Protein AF-A0A1I0IFN6-F1 (afdb_monomer_lite)

Sequence (152 aa):
MKGFSLFLSLAVASLGCSHAQPQVNRQIYVISDEAPGIGGSSEHDCSQEQVDCFERCWNASDRPYPHVKRDEWYYKYCTKKCREEYLECIKEKEKTAQRTPKLTFTRMGAALDWLRAHKTELIVGTVVIIDGLAFLIVIGATGALLLVPAAL

pLDDT: mean 75.95, std 16.75, range [33.78, 95.0]

Structure (mmCIF, N/CA/C/O backbone):
data_AF-A0A1I0IFN6-F1
#
_entry.id   AF-A0A1I0IFN6-F1
#
loop_
_atom_site.group_PDB
_atom_site.id
_atom_site.type_symbol
_atom_site.label_atom_id
_atom_site.label_alt_id
_atom_site.label_comp_id
_atom_site.label_asym_id
_atom_site.label_entity_id
_atom_site.label_seq_id
_atom_site.pdbx_PDB_ins_code
_atom_site.Cartn_x
_atom_site.Cartn_y
_atom_site.Cartn_z
_atom_site.occupancy
_atom_site.B_iso_or_equiv
_atom_site.auth_seq_id
_atom_site.auth_comp_id
_atom_site.auth_asym_id
_atom_site.auth_atom_id
_atom_site.pdbx_PDB_model_num
ATOM 1 N N . MET A 1 1 ? -5.211 -75.784 23.897 1.00 35.31 1 MET A N 1
ATOM 2 C CA . MET A 1 1 ? -4.258 -74.947 23.128 1.00 35.31 1 MET A CA 1
ATOM 3 C C . MET A 1 1 ? -4.912 -73.579 22.956 1.00 35.31 1 MET A C 1
ATOM 5 O O . MET A 1 1 ? -6.021 -73.550 22.457 1.00 35.31 1 MET A O 1
ATOM 9 N N . LYS A 1 2 ? -4.407 -72.559 23.671 1.00 40.22 2 LYS A N 1
ATOM 10 C CA . LYS A 1 2 ? -3.730 -71.346 23.133 1.00 40.22 2 LYS A CA 1
ATOM 11 C C . LYS A 1 2 ? -4.725 -70.348 22.498 1.00 40.22 2 LYS A C 1
ATOM 13 O O . LYS A 1 2 ? -5.363 -70.701 21.527 1.00 40.22 2 LYS A O 1
ATOM 18 N N . GLY A 1 3 ? -4.893 -69.112 22.963 1.00 42.44 3 GLY A N 1
ATOM 19 C CA . GLY A 1 3 ? -4.153 -68.358 23.969 1.00 42.44 3 GLY A CA 1
ATOM 20 C C . GLY A 1 3 ? -4.856 -67.035 24.300 1.00 42.44 3 GLY A C 1
ATOM 21 O O . GLY A 1 3 ? -5.595 -66.482 23.492 1.00 42.44 3 GLY A O 1
ATOM 22 N N . PHE A 1 4 ? -4.618 -66.579 25.527 1.00 48.88 4 PHE A N 1
ATOM 23 C CA . PHE A 1 4 ? -4.940 -65.256 26.053 1.00 48.88 4 PHE A CA 1
ATOM 24 C C . PHE A 1 4 ? -4.178 -64.190 25.249 1.00 48.88 4 PHE A C 1
ATOM 26 O O . PHE A 1 4 ? -2.950 -64.243 25.206 1.00 48.88 4 PHE A O 1
ATOM 33 N N . SER A 1 5 ? -4.869 -63.222 24.644 1.00 43.75 5 SER A N 1
ATOM 34 C CA . SER A 1 5 ? -4.229 -62.040 24.048 1.00 43.75 5 SER A CA 1
ATOM 35 C C . SER A 1 5 ? -4.679 -60.793 24.807 1.00 43.75 5 SER A C 1
ATOM 37 O O . SER A 1 5 ? -5.708 -60.194 24.507 1.00 43.75 5 SER A O 1
ATOM 39 N N . LEU A 1 6 ? -3.913 -60.450 25.843 1.00 47.94 6 LEU A N 1
ATOM 40 C CA . LEU A 1 6 ? -3.985 -59.181 26.566 1.00 47.94 6 LEU A CA 1
ATOM 41 C C . LEU A 1 6 ? -3.386 -58.086 25.672 1.00 47.94 6 LEU A C 1
ATOM 43 O O . LEU A 1 6 ? -2.168 -57.999 25.531 1.00 47.94 6 LEU A O 1
ATOM 47 N N . PHE A 1 7 ? -4.229 -57.254 25.061 1.00 49.34 7 PHE A N 1
ATOM 48 C CA . PHE A 1 7 ? -3.774 -56.016 24.429 1.00 49.34 7 PHE A CA 1
ATOM 49 C C . PHE A 1 7 ? -3.671 -54.924 25.497 1.00 49.34 7 PHE A C 1
ATOM 51 O O . PHE A 1 7 ? -4.669 -54.378 25.960 1.00 49.34 7 PHE A O 1
ATOM 58 N N . LEU A 1 8 ? -2.436 -54.644 25.910 1.00 47.69 8 LEU A N 1
ATOM 59 C CA . LEU A 1 8 ? -2.071 -53.528 26.774 1.00 47.69 8 LEU A CA 1
ATOM 60 C C . LEU A 1 8 ? -2.004 -52.255 25.913 1.00 47.69 8 LEU A C 1
ATOM 62 O O . LEU A 1 8 ? -1.005 -52.004 25.241 1.00 47.69 8 LEU A O 1
ATOM 66 N N . SER A 1 9 ? -3.073 -51.460 25.888 1.00 47.09 9 SER A N 1
ATOM 67 C CA . SER A 1 9 ? -3.055 -50.144 25.240 1.00 47.09 9 SER A CA 1
ATOM 68 C C . SER A 1 9 ? -2.381 -49.127 26.165 1.00 47.09 9 SER A C 1
ATOM 70 O O . SER A 1 9 ? -2.982 -48.650 27.125 1.00 47.09 9 SER A O 1
ATOM 72 N N . LEU A 1 10 ? -1.117 -48.798 25.880 1.00 51.22 10 LEU A N 1
ATOM 73 C CA . LEU A 1 10 ? -0.432 -47.638 26.454 1.00 51.22 10 LEU A CA 1
ATOM 74 C C . LEU A 1 10 ? -1.142 -46.359 25.978 1.00 51.22 10 LEU A C 1
ATOM 76 O O . LEU A 1 10 ? -1.042 -45.985 24.810 1.00 51.22 10 LEU A O 1
ATOM 80 N N . ALA A 1 11 ? -1.843 -45.672 26.879 1.00 52.00 11 ALA A N 1
ATOM 81 C CA . ALA A 1 11 ? -2.293 -44.307 26.642 1.00 52.00 11 ALA A CA 1
ATOM 82 C C . ALA A 1 11 ? -1.084 -43.369 26.774 1.00 52.00 11 ALA A C 1
ATOM 84 O O . ALA A 1 11 ? -0.668 -43.015 27.877 1.00 52.00 11 ALA A O 1
ATOM 85 N N . VAL A 1 12 ? -0.485 -42.992 25.643 1.00 59.84 12 VAL A N 1
ATOM 86 C CA . VAL A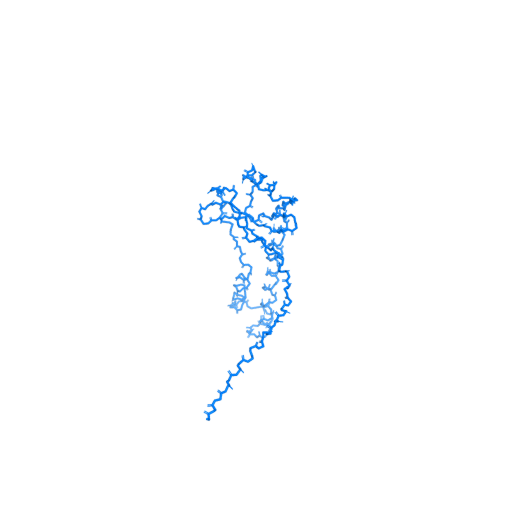 1 12 ? 0.509 -41.917 25.598 1.00 59.84 12 VAL A CA 1
ATOM 87 C C . VAL A 1 12 ? -0.246 -40.605 25.787 1.00 59.84 12 VAL A C 1
ATOM 89 O O . VAL A 1 12 ? -0.856 -40.088 24.855 1.00 59.84 12 VAL A O 1
ATOM 92 N N . ALA A 1 13 ? -0.233 -40.076 27.009 1.00 53.91 13 ALA A N 1
ATOM 93 C CA . ALA A 1 13 ? -0.602 -38.693 27.268 1.00 53.91 13 ALA A CA 1
ATOM 94 C C . ALA A 1 13 ? 0.492 -37.795 26.676 1.00 53.91 13 ALA A C 1
ATOM 96 O O . ALA A 1 13 ? 1.465 -37.437 27.338 1.00 53.91 13 ALA A O 1
ATOM 97 N N . SER A 1 14 ? 0.361 -37.468 25.393 1.00 52.22 14 SER A N 1
ATOM 98 C CA . SER A 1 14 ? 1.115 -36.393 24.766 1.00 52.22 14 SER A CA 1
ATOM 99 C C . SER A 1 14 ? 0.658 -35.072 25.384 1.00 52.22 14 SER A C 1
ATOM 101 O O . SER A 1 14 ? -0.315 -34.456 24.955 1.00 52.22 14 SER A O 1
ATOM 103 N N . LEU A 1 15 ? 1.380 -34.634 26.416 1.00 55.44 15 LEU A N 1
ATOM 104 C CA . LEU A 1 15 ? 1.389 -33.251 26.888 1.00 55.44 15 LEU A CA 1
ATOM 105 C C . LEU A 1 15 ? 2.022 -32.389 25.789 1.00 55.44 15 LEU A C 1
ATOM 107 O O . LEU A 1 15 ? 3.187 -32.008 25.855 1.00 55.44 15 LEU A O 1
ATOM 111 N N . GLY A 1 16 ? 1.261 -32.144 24.723 1.00 53.09 16 GLY A N 1
ATOM 112 C CA . GLY A 1 16 ? 1.588 -31.112 23.757 1.00 53.09 16 GLY A CA 1
ATOM 113 C C . GLY A 1 16 ? 1.532 -29.772 24.475 1.00 53.09 16 GLY A C 1
ATOM 114 O O . GLY A 1 16 ? 0.510 -29.436 25.078 1.00 53.09 16 GLY A O 1
ATOM 115 N N . CYS A 1 17 ? 2.635 -29.026 24.441 1.00 54.00 17 CYS A N 1
ATOM 116 C CA . CYS A 1 17 ? 2.694 -27.653 24.918 1.00 54.00 17 CYS A CA 1
ATOM 117 C C . CYS A 1 17 ? 1.575 -26.854 24.240 1.00 54.00 17 CYS A C 1
ATOM 119 O O . CYS A 1 17 ? 1.677 -26.484 23.071 1.00 54.00 17 CYS A O 1
ATOM 121 N N . SER A 1 18 ? 0.486 -26.615 24.971 1.00 44.47 18 SER A N 1
ATOM 122 C CA . SER A 1 18 ? -0.562 -25.689 24.566 1.00 44.47 18 SER A CA 1
ATOM 123 C C . SER A 1 18 ? 0.014 -24.289 24.712 1.00 44.47 18 SER A C 1
ATOM 125 O O . SER A 1 18 ? -0.122 -23.648 25.750 1.00 44.47 18 SER A O 1
ATOM 127 N N . HIS A 1 19 ? 0.727 -23.830 23.687 1.00 56.69 19 HIS A N 1
ATOM 128 C CA . HIS A 1 19 ? 0.992 -22.411 23.537 1.00 56.69 19 HIS A CA 1
ATOM 129 C C . HIS A 1 19 ? -0.378 -21.743 23.423 1.00 56.69 19 HIS A C 1
ATOM 131 O O . HIS A 1 19 ? -1.117 -22.000 22.473 1.00 56.69 19 HIS A O 1
ATOM 137 N N . ALA A 1 20 ? -0.750 -20.951 24.431 1.00 48.09 20 ALA A N 1
ATOM 138 C CA . ALA A 1 20 ? -1.916 -20.089 24.370 1.00 48.09 20 ALA A CA 1
ATOM 139 C C . ALA A 1 20 ? -1.735 -19.178 23.154 1.00 48.09 20 ALA A C 1
ATOM 141 O O . ALA A 1 20 ? -0.952 -18.230 23.177 1.00 48.09 20 ALA A O 1
ATOM 142 N N . GLN A 1 21 ? -2.395 -19.532 22.055 1.00 49.75 21 GLN A N 1
ATOM 143 C CA . GLN A 1 21 ? -2.428 -18.704 20.866 1.00 49.75 21 GLN A CA 1
ATOM 144 C C . GLN A 1 21 ? -3.043 -17.367 21.302 1.00 49.75 21 GLN A C 1
ATOM 146 O O . GLN A 1 21 ? -4.089 -17.397 21.964 1.00 49.75 21 GLN A O 1
ATOM 151 N N . PRO A 1 22 ? -2.418 -16.211 21.001 1.00 48.00 22 PRO A N 1
ATOM 152 C CA . PRO A 1 22 ? -3.026 -14.922 21.285 1.00 48.00 22 PRO A CA 1
ATOM 153 C C . PRO A 1 22 ? -4.439 -14.965 20.720 1.00 48.00 22 PRO A C 1
ATOM 155 O O . PRO A 1 22 ? -4.628 -15.330 19.556 1.00 48.00 22 PRO A O 1
ATOM 158 N N . GLN A 1 23 ? -5.428 -14.702 21.570 1.00 49.91 23 GLN A N 1
ATOM 159 C CA . GLN A 1 23 ? -6.840 -14.703 21.209 1.00 49.91 23 GLN A CA 1
ATOM 160 C C . GLN A 1 23 ? -7.064 -13.478 20.314 1.00 49.91 23 GLN A C 1
ATOM 162 O O . GLN A 1 23 ? -7.611 -12.469 20.749 1.00 49.91 23 GLN A O 1
ATOM 167 N N . VAL A 1 24 ? -6.560 -13.518 19.077 1.00 54.22 24 VAL A N 1
ATOM 168 C CA . VAL A 1 24 ? -6.874 -12.528 18.054 1.00 54.22 24 VAL A CA 1
ATOM 169 C C . VAL A 1 24 ? -8.366 -12.688 17.841 1.00 54.22 24 VAL A C 1
ATOM 171 O O . VAL A 1 24 ? -8.815 -13.663 17.236 1.00 54.22 24 VAL A O 1
ATOM 174 N N . ASN A 1 25 ? -9.135 -11.797 18.461 1.00 61.47 25 ASN A N 1
ATOM 175 C CA . ASN A 1 25 ? -10.580 -11.793 18.396 1.00 61.47 25 ASN A CA 1
ATOM 176 C C . ASN A 1 25 ? -10.972 -11.679 16.921 1.00 61.47 25 ASN A C 1
ATOM 178 O O . ASN A 1 25 ? -10.897 -10.603 16.345 1.00 61.47 25 ASN A O 1
ATOM 182 N N . ARG A 1 26 ? -11.323 -12.809 16.298 1.00 63.59 26 ARG A N 1
ATOM 183 C CA . ARG A 1 26 ? -11.649 -12.925 14.867 1.00 63.59 26 ARG A CA 1
ATOM 184 C C . ARG A 1 26 ? -13.036 -12.377 14.522 1.00 63.59 26 ARG A C 1
ATOM 186 O O . ARG A 1 26 ? -13.476 -12.498 13.381 1.00 63.59 26 ARG A O 1
ATOM 193 N N . GLN A 1 27 ? -13.746 -11.833 15.504 1.00 77.69 27 GLN A N 1
ATOM 194 C CA . GLN A 1 27 ? -15.106 -11.364 15.334 1.00 77.69 27 GLN A CA 1
ATOM 195 C C . GLN A 1 27 ? -15.130 -10.081 14.499 1.00 77.69 27 GLN A C 1
ATOM 197 O O . GLN A 1 27 ? -14.487 -9.088 14.832 1.00 77.69 27 GLN A O 1
ATOM 202 N N . ILE A 1 28 ? -15.891 -10.122 13.409 1.00 78.94 28 ILE A N 1
ATOM 203 C CA . ILE A 1 28 ? -16.201 -8.960 12.578 1.00 78.94 28 ILE A CA 1
ATOM 204 C C . ILE A 1 28 ? -17.411 -8.259 13.199 1.00 78.94 28 ILE A C 1
ATOM 206 O O . ILE A 1 28 ? -18.424 -8.910 13.462 1.00 78.94 28 ILE A O 1
ATOM 210 N N . TYR A 1 29 ? -17.324 -6.949 13.428 1.00 82.75 29 TYR A N 1
ATOM 211 C CA . TYR A 1 29 ? -18.433 -6.162 13.975 1.00 82.75 29 TYR A CA 1
ATOM 212 C C . TYR A 1 29 ? -19.050 -5.277 12.896 1.00 82.75 29 TYR A C 1
ATOM 214 O O . TYR A 1 29 ? -18.338 -4.582 12.180 1.00 82.75 29 TYR A O 1
ATOM 222 N N . VAL A 1 30 ? -20.379 -5.255 12.807 1.00 82.88 30 VAL A N 1
ATOM 223 C CA . VAL A 1 30 ? -21.103 -4.330 11.924 1.00 82.88 30 VAL A CA 1
ATOM 224 C C . VAL A 1 30 ? -21.304 -3.000 12.655 1.00 82.88 30 VAL A C 1
ATOM 226 O O . VAL A 1 30 ? -21.864 -2.958 13.755 1.00 82.88 30 VAL A O 1
ATOM 229 N N . ILE A 1 31 ? -20.819 -1.910 12.061 1.00 82.19 31 ILE A N 1
ATOM 230 C CA . ILE A 1 31 ? -20.966 -0.538 12.565 1.00 82.19 31 ILE A CA 1
ATOM 231 C C . ILE A 1 31 ? -22.215 0.113 11.947 1.00 82.19 31 ILE A C 1
ATOM 233 O O . ILE A 1 31 ? -22.970 0.797 12.643 1.00 82.19 31 ILE A O 1
ATOM 237 N N . SER A 1 32 ? -22.452 -0.096 10.648 1.00 78.06 32 SER A N 1
ATOM 238 C CA . SER A 1 32 ? -23.588 0.465 9.901 1.00 78.06 32 SER A CA 1
ATOM 239 C C . SER A 1 32 ? -23.969 -0.437 8.730 1.00 78.06 32 SER A C 1
ATOM 241 O O . SER A 1 32 ? -23.073 -1.019 8.132 1.00 78.06 32 SER A O 1
ATOM 243 N N . ASP A 1 33 ? -25.250 -0.508 8.366 1.00 72.25 33 ASP A N 1
ATOM 244 C CA . ASP A 1 33 ? -25.720 -1.280 7.200 1.00 72.25 33 ASP A CA 1
ATOM 245 C C . ASP A 1 33 ? -25.515 -0.537 5.867 1.00 72.25 33 ASP A C 1
ATOM 247 O O . ASP A 1 33 ? -25.506 -1.153 4.806 1.00 72.25 33 ASP A O 1
ATOM 251 N N . GLU A 1 34 ? -25.262 0.772 5.936 1.00 57.72 34 GLU A N 1
ATOM 252 C CA . GLU A 1 34 ? -24.975 1.648 4.798 1.00 57.72 34 GLU A CA 1
ATOM 253 C C . GLU A 1 34 ? -23.717 2.473 5.108 1.00 57.72 34 GLU A C 1
ATOM 255 O O . GLU A 1 34 ? -23.650 3.171 6.130 1.00 57.72 34 GLU A O 1
ATOM 260 N N . ALA A 1 35 ? -22.696 2.353 4.261 1.00 56.81 35 ALA A N 1
ATOM 261 C CA . ALA A 1 35 ? -21.481 3.151 4.311 1.00 56.81 35 ALA A CA 1
ATOM 262 C C . ALA A 1 35 ? -21.653 4.425 3.466 1.00 56.81 35 ALA A C 1
ATOM 264 O O . ALA A 1 35 ? -22.218 4.362 2.369 1.00 56.81 35 ALA A O 1
ATOM 265 N N . PRO A 1 36 ? -21.128 5.578 3.919 1.00 53.47 36 PRO A N 1
ATOM 266 C CA . PRO A 1 36 ? -20.993 6.746 3.060 1.00 53.47 36 PRO A CA 1
ATOM 267 C C . PRO A 1 36 ? -20.149 6.355 1.841 1.00 53.47 36 PRO A C 1
ATOM 269 O O . PRO A 1 36 ? -19.043 5.837 1.994 1.00 53.47 36 PRO A O 1
ATOM 272 N N . GLY A 1 37 ? -20.684 6.546 0.634 1.00 39.62 37 GLY A N 1
ATOM 273 C CA . GLY A 1 37 ? -20.004 6.167 -0.601 1.00 39.62 37 GLY A CA 1
ATOM 274 C C . GLY A 1 37 ? -18.663 6.885 -0.733 1.00 39.62 37 GLY A C 1
ATOM 275 O O . GLY A 1 37 ? -18.620 8.098 -0.926 1.00 39.62 37 GLY A O 1
ATOM 276 N N . ILE A 1 38 ? -17.568 6.134 -0.639 1.00 44.62 38 ILE A N 1
ATOM 277 C CA . ILE A 1 38 ? -16.214 6.626 -0.892 1.00 44.62 38 ILE A CA 1
ATOM 278 C C . ILE A 1 38 ? -15.845 6.167 -2.300 1.00 44.62 38 ILE A C 1
ATOM 280 O O . ILE A 1 38 ? -15.716 4.973 -2.570 1.00 44.62 38 ILE A O 1
ATOM 284 N N . GLY A 1 39 ? -15.748 7.133 -3.215 1.00 36.31 39 GLY A N 1
ATOM 285 C CA . GLY A 1 39 ? -15.291 6.908 -4.580 1.00 36.31 39 GLY A CA 1
ATOM 286 C C . GLY A 1 39 ? -13.894 6.294 -4.582 1.00 36.31 39 GLY A C 1
ATOM 287 O O . GLY A 1 39 ? -13.040 6.690 -3.790 1.00 36.31 39 GLY A O 1
ATOM 288 N N . GLY A 1 40 ? -13.689 5.313 -5.463 1.00 33.78 40 GLY A N 1
ATOM 289 C CA . GLY A 1 40 ? -12.420 4.618 -5.630 1.00 33.78 40 GLY A CA 1
ATOM 290 C C . GLY A 1 40 ? -11.281 5.610 -5.826 1.00 33.78 40 GLY A C 1
ATOM 291 O O . GLY A 1 40 ? -11.179 6.265 -6.861 1.00 33.78 40 GLY A O 1
ATOM 292 N N . SER A 1 41 ? -10.428 5.719 -4.813 1.00 41.56 41 SER A N 1
ATOM 293 C CA . SER A 1 41 ? -9.096 6.270 -4.993 1.00 41.56 41 SER A CA 1
ATOM 294 C C . SER A 1 41 ? -8.396 5.382 -6.012 1.00 41.56 41 SER A C 1
ATOM 296 O O . SER A 1 41 ? -8.425 4.161 -5.871 1.00 41.56 41 SER A O 1
ATOM 298 N N . SER A 1 42 ? -7.797 5.992 -7.033 1.00 48.75 42 SER A N 1
ATOM 299 C CA . SER A 1 42 ? -6.793 5.373 -7.897 1.00 48.75 42 SER A CA 1
ATOM 300 C C . SER A 1 42 ? -5.688 4.813 -7.001 1.00 48.75 42 SER A C 1
ATOM 302 O O . SER A 1 42 ? -4.741 5.512 -6.652 1.00 48.75 42 SER A O 1
ATOM 304 N N . GLU A 1 43 ? -5.873 3.602 -6.479 1.00 58.34 43 GLU A N 1
ATOM 305 C CA . GLU A 1 43 ? -4.912 2.989 -5.582 1.00 58.34 43 GLU A CA 1
ATOM 306 C C . GLU A 1 43 ? -3.804 2.409 -6.446 1.00 58.34 43 GLU A C 1
ATOM 308 O O . GLU A 1 43 ? -3.909 1.319 -6.999 1.00 58.34 43 GLU A O 1
ATOM 313 N N . HIS A 1 44 ? -2.760 3.213 -6.603 1.00 65.75 44 HIS A N 1
ATOM 314 C CA . HIS A 1 44 ? -1.529 2.840 -7.270 1.00 65.75 44 HIS A CA 1
ATOM 315 C C . HIS A 1 44 ? -0.922 1.611 -6.565 1.00 65.75 44 HIS A C 1
ATOM 317 O O . HIS A 1 44 ? -0.662 1.620 -5.350 1.00 65.75 44 HIS A O 1
ATOM 323 N N . ASP A 1 45 ? -0.748 0.525 -7.319 1.00 81.50 45 ASP A N 1
ATOM 324 C CA . ASP A 1 45 ? -0.009 -0.658 -6.887 1.00 81.50 45 ASP A CA 1
ATOM 325 C C . ASP A 1 45 ? 1.473 -0.438 -7.208 1.00 81.50 45 ASP A C 1
ATOM 327 O O . ASP A 1 45 ? 1.915 -0.648 -8.338 1.00 81.50 45 ASP A O 1
ATOM 331 N N . CYS A 1 46 ? 2.243 -0.020 -6.197 1.00 86.38 46 CYS A N 1
ATOM 332 C CA . CYS A 1 46 ? 3.674 0.250 -6.340 1.00 86.38 46 CYS A CA 1
ATOM 333 C C . CYS A 1 46 ? 4.438 -0.945 -6.941 1.00 86.38 46 CYS A C 1
ATOM 335 O O . CYS A 1 46 ? 5.432 -0.750 -7.640 1.00 86.38 46 CYS A O 1
ATOM 337 N N . SER A 1 47 ? 4.009 -2.186 -6.674 1.00 86.00 47 SER A N 1
ATOM 338 C CA . SER A 1 47 ? 4.660 -3.379 -7.219 1.00 86.00 47 SER A CA 1
ATOM 339 C C . SER A 1 47 ? 4.396 -3.523 -8.714 1.00 86.00 47 SER A C 1
ATOM 341 O O . SER A 1 47 ? 5.335 -3.771 -9.471 1.00 86.00 47 SER A O 1
ATOM 343 N N . GLN A 1 48 ? 3.152 -3.313 -9.151 1.00 86.81 48 GLN A N 1
ATOM 344 C CA . GLN A 1 48 ? 2.820 -3.318 -10.576 1.00 86.81 48 GLN A CA 1
ATOM 345 C C . GLN A 1 48 ? 3.534 -2.178 -11.314 1.00 86.81 48 GLN A C 1
ATOM 347 O O . GLN A 1 48 ? 4.120 -2.391 -12.373 1.00 86.81 48 GLN A O 1
ATOM 352 N N . GLU A 1 49 ? 3.585 -0.987 -10.720 1.00 89.69 49 GLU A N 1
ATOM 353 C CA . GLU A 1 49 ? 4.292 0.158 -11.299 1.00 89.69 49 GLU A CA 1
ATOM 354 C C . GLU A 1 49 ? 5.798 -0.076 -11.434 1.00 89.69 49 GLU A C 1
ATOM 356 O O . GLU A 1 49 ? 6.402 0.354 -12.419 1.00 89.69 49 GLU A O 1
ATOM 361 N N . GLN A 1 50 ? 6.411 -0.791 -10.487 1.00 91.19 50 GLN A N 1
ATOM 362 C CA . GLN A 1 50 ? 7.819 -1.169 -10.571 1.00 91.19 50 GLN A CA 1
ATOM 363 C C . GLN A 1 50 ? 8.083 -2.100 -11.762 1.00 91.19 50 GLN A C 1
ATOM 365 O O . GLN A 1 50 ? 9.074 -1.912 -12.476 1.00 91.19 50 GLN A O 1
ATOM 370 N N . VAL A 1 51 ? 7.206 -3.085 -11.983 1.00 92.88 51 VAL A N 1
ATOM 371 C CA . VAL A 1 51 ? 7.280 -3.993 -13.137 1.00 92.88 51 VAL A CA 1
ATOM 372 C C . VAL A 1 51 ? 7.132 -3.200 -14.431 1.00 92.88 51 VAL A C 1
ATOM 374 O O . VAL A 1 51 ? 7.983 -3.301 -15.315 1.00 92.88 51 VAL A O 1
ATOM 377 N N . ASP A 1 52 ? 6.120 -2.339 -14.510 1.00 92.94 52 ASP A N 1
ATOM 378 C CA . ASP A 1 52 ? 5.861 -1.524 -15.694 1.00 92.94 52 ASP A CA 1
ATOM 379 C C . ASP A 1 52 ? 7.011 -0.543 -15.974 1.00 92.94 52 ASP A C 1
ATOM 381 O O . ASP A 1 52 ? 7.385 -0.322 -17.129 1.00 92.94 52 ASP A O 1
ATOM 385 N N . CYS A 1 53 ? 7.611 0.039 -14.930 1.00 93.88 53 CYS A N 1
ATOM 386 C CA . CYS A 1 53 ? 8.807 0.870 -15.047 1.00 93.88 53 CYS A CA 1
ATOM 387 C C . CYS A 1 53 ? 9.965 0.078 -15.651 1.00 93.88 53 CYS A C 1
ATOM 389 O O . CYS A 1 53 ? 10.622 0.558 -16.581 1.00 93.88 53 CYS A O 1
ATOM 391 N N . PHE A 1 54 ? 10.211 -1.133 -15.144 1.00 95.00 54 PHE A N 1
ATOM 392 C CA . PHE A 1 54 ? 11.310 -1.958 -15.621 1.00 95.00 54 PHE A CA 1
ATOM 393 C C . PHE A 1 54 ? 11.101 -2.355 -17.083 1.00 95.00 54 PHE A C 1
ATOM 395 O O . PHE A 1 54 ? 12.020 -2.196 -17.884 1.00 95.00 54 PHE A O 1
ATOM 402 N N . GLU A 1 55 ? 9.893 -2.783 -17.452 1.00 94.25 55 GLU A N 1
ATOM 403 C CA . GLU A 1 55 ? 9.535 -3.129 -18.831 1.00 94.25 55 GLU A CA 1
ATOM 404 C C . GLU A 1 55 ? 9.722 -1.946 -19.787 1.00 94.25 55 GLU A C 1
ATOM 406 O O . GLU A 1 55 ? 10.340 -2.088 -20.846 1.00 94.25 55 GLU A O 1
ATOM 411 N N . ARG A 1 56 ? 9.257 -0.749 -19.404 1.00 92.88 56 ARG A N 1
ATOM 412 C CA . ARG A 1 56 ? 9.468 0.471 -20.198 1.00 92.88 56 ARG A CA 1
ATOM 413 C C . ARG A 1 56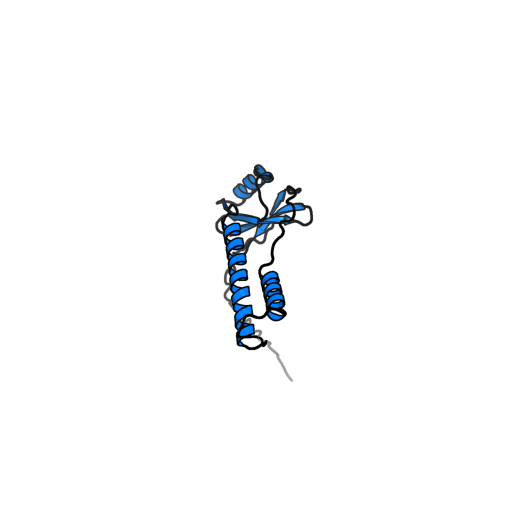 ? 10.947 0.810 -20.331 1.00 92.88 56 ARG A C 1
ATOM 415 O O . ARG A 1 56 ? 11.396 1.113 -21.432 1.00 92.88 56 ARG A O 1
ATOM 422 N N . CYS A 1 57 ? 11.702 0.740 -19.236 1.00 92.06 57 CYS A N 1
ATOM 423 C CA . CYS A 1 57 ? 13.132 1.020 -19.247 1.00 92.06 57 CYS A CA 1
ATOM 424 C C . CYS A 1 57 ? 13.872 0.024 -20.136 1.00 92.06 57 CYS A C 1
ATOM 426 O O . CYS A 1 57 ? 14.568 0.431 -21.052 1.00 92.06 57 CYS A O 1
ATOM 428 N N . TRP A 1 58 ? 13.676 -1.277 -19.938 1.00 92.62 58 TRP A N 1
ATOM 429 C CA . TRP A 1 58 ? 14.378 -2.316 -20.684 1.00 92.62 58 TRP A CA 1
ATOM 430 C C . TRP A 1 58 ? 14.093 -2.264 -22.189 1.00 92.62 58 TRP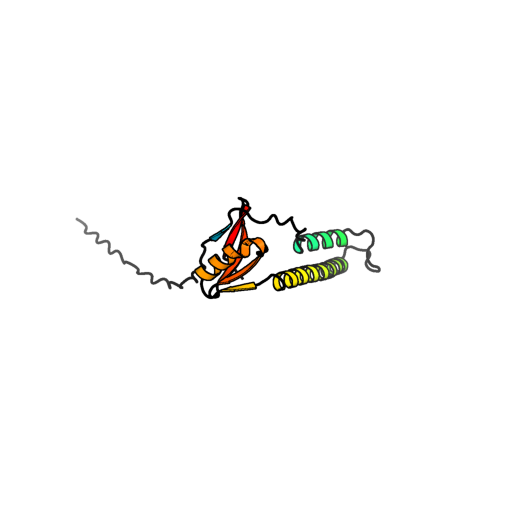 A C 1
ATOM 432 O O . TRP A 1 58 ? 14.981 -2.544 -23.001 1.00 92.62 58 TRP A O 1
ATOM 442 N N . ASN A 1 59 ? 12.864 -1.897 -22.566 1.00 91.31 59 ASN A N 1
ATOM 443 C CA . ASN A 1 59 ? 12.424 -1.836 -23.956 1.00 91.31 59 ASN A CA 1
ATOM 444 C C . ASN A 1 59 ? 12.612 -0.471 -24.629 1.00 91.31 59 ASN A C 1
ATOM 446 O O . ASN A 1 59 ? 12.363 -0.362 -25.831 1.00 91.31 59 ASN A O 1
ATOM 450 N N . ALA A 1 60 ? 13.111 0.530 -23.903 1.00 87.62 60 ALA A N 1
ATOM 451 C CA . ALA A 1 60 ? 13.362 1.862 -24.427 1.00 87.62 60 ALA A CA 1
ATOM 452 C C . ALA A 1 60 ? 14.318 1.837 -25.636 1.00 87.62 60 ALA A C 1
ATOM 454 O O . ALA A 1 60 ? 15.382 1.194 -25.648 1.00 87.62 60 ALA A O 1
ATOM 455 N N . SER A 1 61 ? 13.926 2.553 -26.690 1.00 79.62 61 SER A N 1
ATOM 456 C CA . SER A 1 61 ? 14.762 2.768 -27.872 1.00 79.62 61 SER A CA 1
ATOM 457 C C . SER A 1 61 ? 15.894 3.760 -27.595 1.00 79.62 61 SER A C 1
ATOM 459 O O . SER A 1 61 ? 16.975 3.624 -28.167 1.00 79.62 61 SER A O 1
ATOM 461 N N . ASP A 1 62 ? 15.663 4.717 -26.696 1.00 79.88 62 ASP A N 1
ATOM 462 C CA . ASP A 1 62 ? 16.588 5.754 -26.247 1.00 79.88 62 ASP A CA 1
ATOM 463 C C . ASP A 1 62 ? 17.395 5.282 -25.028 1.00 79.88 62 ASP A C 1
ATOM 465 O O . ASP A 1 62 ? 17.045 5.483 -23.867 1.00 79.88 62 ASP A O 1
ATOM 469 N N . ARG A 1 63 ? 18.517 4.607 -25.294 1.00 77.19 63 ARG A N 1
ATOM 470 C CA . ARG A 1 63 ? 19.384 4.083 -24.230 1.00 77.19 63 ARG A CA 1
ATOM 471 C C . ARG A 1 63 ? 20.432 5.107 -23.782 1.00 77.19 63 ARG A C 1
ATOM 473 O O . ARG A 1 63 ? 20.986 5.804 -24.635 1.00 77.19 63 ARG A O 1
ATOM 480 N N . PRO A 1 64 ? 20.758 5.176 -22.475 1.00 76.56 64 PRO A N 1
ATOM 481 C CA . PRO A 1 64 ? 21.780 6.083 -21.966 1.00 76.56 64 PRO A CA 1
ATOM 482 C C . PRO A 1 64 ? 23.149 5.785 -22.588 1.00 76.56 64 PRO A C 1
ATOM 484 O O . PRO A 1 64 ? 23.675 4.678 -22.470 1.00 76.56 64 PRO A O 1
ATOM 487 N N . TYR A 1 65 ? 23.758 6.783 -23.225 1.00 68.94 65 TYR A N 1
ATOM 488 C CA . TYR A 1 65 ? 25.142 6.695 -23.694 1.00 68.94 65 TYR A CA 1
ATOM 489 C C . TYR A 1 65 ? 26.106 6.568 -22.495 1.00 68.94 65 TYR A C 1
ATOM 491 O O . TYR A 1 65 ? 25.873 7.223 -21.478 1.00 68.94 65 TYR A O 1
ATOM 499 N N . PRO A 1 66 ? 27.202 5.784 -22.571 1.00 73.75 66 PRO A N 1
ATOM 500 C CA . PRO A 1 66 ? 27.705 5.001 -23.712 1.00 73.75 66 PRO A CA 1
ATOM 501 C C . PRO A 1 66 ? 27.103 3.589 -23.854 1.00 73.75 66 PRO A C 1
ATOM 503 O O . PRO A 1 66 ? 27.505 2.827 -24.735 1.00 73.75 66 PRO A O 1
ATOM 506 N N . HIS A 1 67 ? 26.140 3.213 -23.014 1.00 72.12 67 HIS A N 1
ATOM 507 C CA . HIS A 1 67 ? 25.612 1.853 -22.928 1.00 72.12 67 HIS A CA 1
ATOM 508 C C . HIS A 1 67 ? 24.417 1.652 -23.866 1.00 72.12 67 HIS A C 1
ATOM 510 O O . HIS A 1 67 ? 23.251 1.698 -23.487 1.00 72.12 67 HIS A O 1
ATOM 516 N N . VAL A 1 68 ? 24.724 1.403 -25.139 1.00 71.69 68 VAL A N 1
ATOM 517 C CA . VAL A 1 68 ? 23.715 1.196 -26.194 1.00 71.69 68 VAL A CA 1
ATOM 518 C C . VAL A 1 68 ? 23.229 -0.252 -26.318 1.00 71.69 68 VAL A C 1
ATOM 520 O O . VAL A 1 68 ? 22.358 -0.533 -27.146 1.00 71.69 68 VAL A O 1
ATOM 523 N N . LYS A 1 69 ? 23.778 -1.181 -25.527 1.00 81.06 69 LYS A N 1
ATOM 524 C CA . LYS A 1 69 ? 23.412 -2.604 -25.528 1.00 81.06 69 LYS A CA 1
ATOM 525 C C . LYS A 1 69 ? 22.596 -2.949 -24.287 1.00 81.06 69 LYS A C 1
ATOM 527 O O . LYS A 1 69 ? 22.760 -2.343 -23.237 1.00 81.06 69 LYS A O 1
ATOM 532 N N . ARG A 1 70 ? 21.740 -3.962 -24.418 1.00 83.94 70 ARG A N 1
ATOM 533 C CA . ARG A 1 70 ? 21.044 -4.587 -23.290 1.00 83.94 70 ARG A CA 1
ATOM 534 C C . ARG A 1 70 ? 21.997 -5.560 -22.598 1.00 83.94 70 ARG A C 1
ATOM 536 O O . ARG A 1 70 ? 21.989 -6.752 -22.885 1.00 83.94 70 ARG A O 1
ATOM 543 N N . ASP A 1 71 ? 22.887 -5.016 -21.782 1.00 87.88 71 ASP A N 1
ATOM 544 C CA . ASP A 1 71 ? 23.889 -5.757 -21.020 1.00 87.88 71 ASP A CA 1
ATOM 545 C C . ASP A 1 71 ? 23.556 -5.770 -19.517 1.00 87.88 71 ASP A C 1
ATOM 547 O O . ASP A 1 71 ? 22.544 -5.223 -19.067 1.00 87.88 71 ASP A O 1
ATOM 551 N N . GLU A 1 72 ? 24.401 -6.428 -18.723 1.00 90.62 72 GLU A N 1
ATOM 552 C CA . GLU A 1 72 ? 24.235 -6.493 -17.267 1.00 90.62 72 GLU A CA 1
ATOM 553 C C . GLU A 1 72 ? 24.211 -5.094 -16.631 1.00 90.62 72 GLU A C 1
ATOM 555 O O . GLU A 1 72 ? 23.482 -4.848 -15.667 1.00 90.62 72 GLU A O 1
ATOM 560 N N . TRP A 1 73 ? 24.985 -4.158 -17.183 1.00 90.50 73 TRP A N 1
ATOM 561 C CA . TRP A 1 73 ? 24.990 -2.781 -16.712 1.00 90.50 73 TRP A CA 1
ATOM 562 C C . TRP A 1 73 ? 23.624 -2.128 -16.934 1.00 90.50 73 TRP A C 1
ATOM 564 O O . TRP A 1 73 ? 23.073 -1.541 -16.004 1.00 90.50 73 TRP A O 1
ATOM 574 N N . TYR A 1 74 ? 23.037 -2.292 -18.121 1.00 89.31 74 TYR A N 1
ATOM 575 C CA . TYR A 1 74 ? 21.731 -1.729 -18.448 1.00 89.31 74 TYR A CA 1
ATOM 576 C C . TYR A 1 74 ? 20.610 -2.334 -17.595 1.00 89.31 74 TYR A C 1
ATOM 578 O O . TYR A 1 74 ? 19.735 -1.615 -17.111 1.00 89.31 74 TYR A O 1
ATOM 586 N N . TYR A 1 75 ? 20.688 -3.637 -17.307 1.00 91.56 75 TYR A N 1
ATOM 587 C CA . TYR A 1 75 ? 19.783 -4.300 -16.365 1.00 91.56 75 TYR A CA 1
ATOM 588 C C . TYR A 1 75 ? 19.864 -3.672 -14.965 1.00 91.56 75 TYR A C 1
ATOM 590 O O . TYR A 1 75 ? 18.838 -3.346 -14.360 1.00 91.56 75 TYR A O 1
ATOM 598 N N . LYS A 1 76 ? 21.086 -3.456 -14.453 1.00 93.56 76 LYS A N 1
ATOM 599 C CA . LYS A 1 76 ? 21.316 -2.811 -13.149 1.00 93.56 76 LYS A CA 1
ATOM 600 C C . LYS A 1 76 ? 20.839 -1.365 -13.143 1.00 93.56 76 LYS A C 1
ATOM 602 O O . LYS A 1 76 ? 20.272 -0.932 -12.145 1.00 93.56 76 LYS A O 1
ATOM 607 N N . TYR A 1 77 ? 21.031 -0.639 -14.242 1.00 92.12 77 TYR A N 1
ATOM 608 C CA . TYR A 1 77 ? 20.539 0.724 -14.405 1.00 92.12 77 TYR A CA 1
ATOM 609 C C . TYR A 1 77 ? 19.010 0.784 -14.295 1.00 92.12 77 TYR A C 1
ATOM 611 O O . TYR A 1 77 ? 18.496 1.502 -13.436 1.00 92.12 77 TYR A O 1
ATOM 619 N N . CYS A 1 78 ? 18.287 -0.019 -15.086 1.00 92.69 78 CYS A N 1
ATOM 620 C CA . CYS A 1 78 ? 16.824 -0.065 -15.036 1.00 92.69 78 CYS A CA 1
ATOM 621 C C . CYS A 1 78 ? 16.311 -0.526 -13.670 1.00 92.69 78 CYS A C 1
ATOM 623 O O . CYS A 1 78 ? 15.427 0.106 -13.096 1.00 92.69 78 CYS A O 1
ATOM 625 N N . THR A 1 79 ? 16.921 -1.570 -13.102 1.00 93.81 79 THR A N 1
ATOM 626 C CA . THR A 1 79 ? 16.584 -2.050 -11.755 1.00 93.81 79 THR A CA 1
ATOM 627 C C . THR A 1 79 ? 16.756 -0.950 -10.713 1.00 93.81 79 THR A C 1
ATOM 629 O O . THR A 1 79 ? 15.874 -0.748 -9.884 1.00 93.81 79 THR A O 1
ATOM 632 N N . LYS A 1 80 ? 17.882 -0.225 -10.742 1.00 94.81 80 LYS A N 1
ATOM 633 C CA . LYS A 1 80 ? 18.166 0.841 -9.780 1.00 94.81 80 LYS A CA 1
ATOM 634 C C . LYS A 1 80 ? 17.144 1.969 -9.897 1.00 94.81 80 LYS A C 1
ATOM 636 O O . LYS A 1 80 ? 16.546 2.326 -8.889 1.00 94.81 80 LYS A O 1
ATOM 641 N N . LYS A 1 81 ? 16.924 2.475 -11.113 1.00 91.75 81 LYS A N 1
ATOM 642 C CA . LYS A 1 81 ? 15.984 3.569 -11.374 1.00 91.75 81 LYS A CA 1
ATOM 643 C C . LYS A 1 81 ? 14.573 3.220 -10.889 1.00 91.75 81 LYS A C 1
ATOM 645 O O . LYS A 1 81 ? 14.003 3.938 -10.080 1.00 91.75 81 LYS A O 1
ATOM 650 N N . CYS A 1 82 ? 14.048 2.069 -11.301 1.00 94.69 82 CYS A N 1
ATOM 651 C CA . CYS A 1 82 ? 12.693 1.663 -10.928 1.00 94.69 82 CYS A CA 1
ATOM 652 C C . CYS A 1 82 ? 12.564 1.300 -9.443 1.00 94.69 82 CYS A C 1
ATOM 654 O O . CYS A 1 82 ? 11.491 1.417 -8.861 1.00 94.69 82 CYS A O 1
ATOM 656 N N . ARG A 1 83 ? 13.655 0.868 -8.797 1.00 94.38 83 ARG A N 1
ATOM 657 C CA . ARG A 1 83 ? 13.673 0.653 -7.346 1.00 94.38 83 ARG A CA 1
ATOM 658 C C . ARG A 1 83 ? 13.585 1.964 -6.570 1.00 94.38 83 ARG A C 1
ATOM 660 O O . ARG A 1 83 ? 12.973 1.969 -5.510 1.00 94.38 83 ARG A O 1
ATOM 667 N N . GLU A 1 84 ? 14.202 3.037 -7.056 1.00 93.56 84 GLU A N 1
ATOM 668 C CA . GLU A 1 84 ? 14.091 4.362 -6.436 1.00 93.56 84 GLU A CA 1
ATOM 669 C C . GLU A 1 84 ? 12.635 4.852 -6.487 1.00 93.56 84 GLU A C 1
ATOM 671 O O . GLU A 1 84 ? 12.075 5.152 -5.435 1.00 93.56 84 GLU A O 1
ATOM 676 N N . GLU A 1 85 ? 11.988 4.779 -7.656 1.00 90.38 85 GLU A N 1
ATOM 677 C CA . GLU A 1 85 ? 10.566 5.131 -7.831 1.00 90.38 85 GLU A CA 1
ATOM 678 C C . GLU A 1 85 ? 9.640 4.271 -6.946 1.00 90.38 85 GLU A C 1
ATOM 680 O O . GLU A 1 85 ? 8.760 4.788 -6.257 1.00 90.38 85 GLU A O 1
ATOM 685 N N . TYR A 1 86 ? 9.886 2.957 -6.873 1.00 89.62 86 TYR A N 1
ATOM 686 C CA . TYR A 1 86 ? 9.147 2.057 -5.981 1.00 89.62 86 TYR A CA 1
ATOM 687 C C . TYR A 1 86 ? 9.251 2.474 -4.506 1.00 89.62 86 TYR A C 1
ATOM 689 O O . TYR A 1 86 ? 8.250 2.500 -3.790 1.00 89.62 86 TYR A O 1
ATOM 697 N N . LEU A 1 87 ? 10.456 2.806 -4.033 1.00 91.88 87 LEU A N 1
ATOM 698 C CA . LEU A 1 87 ? 10.661 3.216 -2.642 1.00 91.88 87 LEU A CA 1
ATOM 699 C C . LEU A 1 87 ? 9.974 4.548 -2.334 1.00 91.88 87 LEU A C 1
ATOM 701 O O . LEU A 1 87 ? 9.477 4.728 -1.221 1.00 91.88 87 LEU A O 1
ATOM 705 N N . GLU A 1 88 ? 9.930 5.469 -3.295 1.00 90.94 88 GLU A N 1
ATOM 706 C CA . GLU A 1 88 ? 9.168 6.710 -3.164 1.00 90.94 88 GLU A CA 1
ATOM 707 C C . GLU A 1 88 ? 7.668 6.427 -3.045 1.00 90.94 88 GLU A C 1
ATOM 709 O O . GLU A 1 88 ? 7.056 6.886 -2.078 1.00 90.94 88 GLU A O 1
ATOM 714 N N . CYS A 1 89 ? 7.114 5.580 -3.919 1.00 89.19 89 CYS A N 1
ATOM 715 C CA . CYS A 1 89 ? 5.714 5.151 -3.860 1.00 89.19 89 CYS A CA 1
ATOM 716 C C . CYS A 1 89 ? 5.362 4.532 -2.497 1.00 89.19 89 CYS A C 1
ATOM 718 O O . CYS A 1 89 ? 4.425 4.967 -1.824 1.00 89.19 89 CYS A O 1
ATOM 720 N N . ILE A 1 90 ? 6.161 3.571 -2.018 1.00 86.69 90 ILE A N 1
ATOM 721 C CA . ILE A 1 90 ? 5.940 2.938 -0.709 1.00 86.69 90 ILE A CA 1
ATOM 722 C C . ILE A 1 90 ? 6.002 3.965 0.422 1.00 86.69 90 ILE A C 1
ATOM 724 O O . ILE A 1 90 ? 5.128 3.982 1.288 1.00 86.69 90 ILE A O 1
ATOM 728 N N . LYS A 1 91 ? 6.983 4.872 0.403 1.00 87.06 91 LYS A N 1
ATOM 729 C CA . LYS A 1 91 ? 7.127 5.921 1.421 1.00 87.06 91 LYS A CA 1
ATOM 730 C C . LYS A 1 91 ? 5.924 6.864 1.449 1.00 87.06 91 LYS A C 1
ATOM 732 O O . LYS A 1 91 ? 5.546 7.353 2.516 1.00 87.06 91 LYS A O 1
ATOM 737 N N . GLU A 1 92 ? 5.323 7.156 0.302 1.00 82.88 92 GLU A N 1
ATOM 738 C CA . GLU A 1 92 ? 4.090 7.937 0.228 1.00 82.88 92 GLU A CA 1
ATOM 739 C C . GLU A 1 92 ? 2.894 7.173 0.794 1.00 82.88 92 GLU A C 1
ATOM 741 O O . GLU A 1 92 ? 2.147 7.739 1.601 1.00 82.88 92 GLU A O 1
ATOM 746 N N . LYS A 1 93 ? 2.752 5.881 0.470 1.00 80.38 93 LYS A N 1
ATOM 747 C CA . LYS A 1 93 ? 1.706 5.030 1.061 1.00 80.38 93 LYS A CA 1
ATOM 748 C C . LYS A 1 93 ? 1.867 4.921 2.579 1.00 80.38 93 LYS A C 1
ATOM 750 O O . LYS A 1 93 ? 0.888 5.086 3.300 1.00 80.38 93 LYS A O 1
ATOM 755 N N . GLU A 1 94 ? 3.087 4.763 3.087 1.00 78.19 94 GLU A N 1
ATOM 756 C CA . GLU A 1 94 ? 3.373 4.748 4.527 1.00 78.19 94 GLU A CA 1
ATOM 757 C C . GLU A 1 94 ? 3.038 6.079 5.210 1.00 78.19 94 GLU A C 1
ATOM 759 O O . GLU A 1 94 ? 2.462 6.089 6.297 1.00 78.19 94 GLU A O 1
ATOM 764 N N . LYS A 1 95 ? 3.366 7.221 4.593 1.00 77.94 95 LYS A N 1
ATOM 765 C CA . LYS A 1 95 ? 2.986 8.543 5.122 1.00 77.94 95 LYS A CA 1
ATOM 766 C C . LYS A 1 95 ? 1.472 8.720 5.156 1.00 77.94 95 LYS A C 1
ATOM 768 O O . LYS A 1 95 ? 0.950 9.291 6.111 1.00 77.94 95 LYS A O 1
ATOM 773 N N . THR A 1 96 ? 0.771 8.245 4.134 1.00 68.94 96 THR A N 1
ATOM 774 C CA . THR A 1 96 ? -0.693 8.285 4.077 1.00 68.94 96 THR A CA 1
ATOM 775 C C . THR A 1 96 ? -1.305 7.367 5.134 1.00 68.94 96 THR A C 1
ATOM 777 O O . THR A 1 96 ? -2.172 7.806 5.888 1.00 68.94 96 THR A O 1
ATOM 780 N N . ALA A 1 97 ? -0.774 6.155 5.306 1.00 66.81 97 ALA A N 1
ATOM 781 C CA . ALA A 1 97 ? -1.163 5.244 6.381 1.00 66.81 97 ALA A CA 1
ATOM 782 C C . ALA A 1 97 ? -0.908 5.846 7.777 1.00 66.81 97 ALA A C 1
ATOM 784 O O . ALA A 1 97 ? -1.726 5.702 8.680 1.00 66.81 97 ALA A O 1
ATOM 785 N N . GLN A 1 98 ? 0.188 6.588 7.964 1.00 64.25 98 GLN A N 1
ATOM 786 C CA . GLN A 1 98 ? 0.475 7.294 9.220 1.00 64.25 98 GLN A CA 1
ATOM 787 C C . GLN A 1 98 ? -0.445 8.494 9.473 1.00 64.25 98 GLN A C 1
ATOM 789 O O . GLN A 1 98 ? -0.759 8.782 10.625 1.00 64.25 98 GLN A O 1
ATOM 794 N N . ARG A 1 99 ? -0.873 9.197 8.418 1.00 64.75 99 ARG A N 1
ATOM 795 C CA . ARG A 1 99 ? -1.868 10.280 8.500 1.00 64.75 99 ARG A CA 1
ATOM 796 C C . ARG A 1 99 ? -3.290 9.768 8.681 1.00 64.75 99 ARG A C 1
ATOM 798 O O . ARG A 1 99 ? -4.174 10.557 9.003 1.00 64.75 99 ARG A O 1
ATOM 805 N N . THR A 1 100 ? -3.515 8.478 8.457 1.00 66.56 100 THR A N 1
ATOM 806 C CA . THR A 1 100 ? -4.826 7.880 8.663 1.00 66.56 100 THR A CA 1
ATOM 807 C C . THR A 1 100 ? -5.156 7.962 10.158 1.00 66.56 100 THR A C 1
ATOM 809 O O . THR A 1 100 ? -4.314 7.582 10.980 1.00 66.56 100 THR A O 1
ATOM 812 N N . PRO A 1 101 ? -6.335 8.488 10.541 1.00 67.62 101 PRO A N 1
ATOM 813 C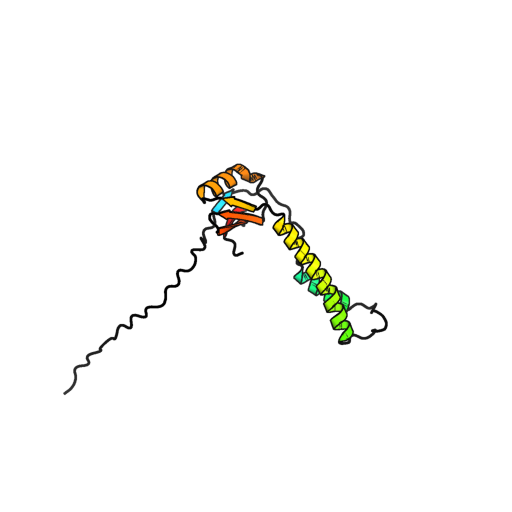 CA 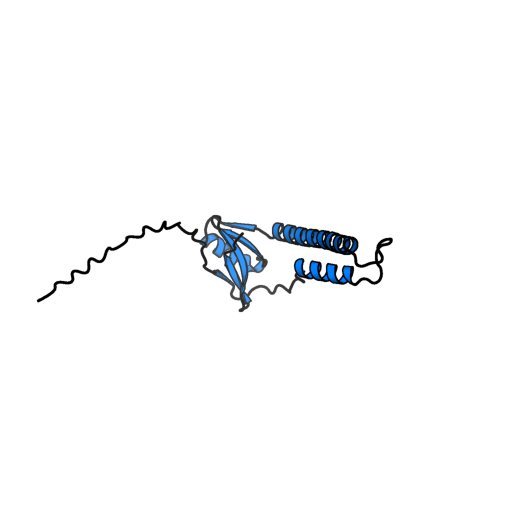. PRO A 1 101 ? -6.689 8.645 11.943 1.00 67.62 101 PRO A CA 1
ATOM 814 C C . PRO A 1 101 ? -6.559 7.306 12.676 1.00 67.62 101 PRO A C 1
ATOM 816 O O . PRO A 1 101 ? -7.065 6.286 12.203 1.00 67.62 101 PRO A O 1
ATOM 819 N N . LYS A 1 102 ? -5.875 7.314 13.824 1.00 79.56 102 LYS A N 1
ATOM 820 C CA . LYS A 1 102 ? -5.821 6.176 14.745 1.00 79.56 102 LYS A CA 1
ATOM 821 C C . LYS A 1 102 ? -6.745 6.463 15.916 1.00 79.56 102 LYS A C 1
ATOM 823 O O . LYS A 1 102 ? -6.529 7.431 16.641 1.00 79.56 102 LYS A O 1
ATOM 828 N N . LEU A 1 103 ? -7.763 5.632 16.094 1.00 87.88 103 LEU A N 1
ATOM 829 C CA . LEU A 1 103 ? -8.694 5.741 17.214 1.00 87.88 103 LEU A CA 1
ATOM 830 C C . LEU A 1 103 ? -8.326 4.700 18.263 1.00 87.88 103 LEU A C 1
ATOM 832 O O . LEU A 1 103 ? -8.273 3.517 17.948 1.00 87.88 103 LEU A O 1
ATOM 836 N N . THR A 1 104 ? -8.084 5.120 19.502 1.00 89.56 104 THR A N 1
ATOM 837 C CA . THR A 1 104 ? -7.704 4.201 20.582 1.00 89.56 104 THR A CA 1
ATOM 838 C C . THR A 1 104 ? -8.783 4.162 21.649 1.00 89.56 104 THR A C 1
ATOM 840 O O . THR A 1 104 ? -9.196 5.197 22.167 1.00 89.56 104 THR A O 1
ATOM 843 N N . PHE A 1 105 ? -9.196 2.956 22.023 1.00 90.88 105 PHE A N 1
ATOM 844 C CA . PHE A 1 105 ? -10.191 2.700 23.051 1.00 90.88 105 PHE A CA 1
ATOM 845 C C . PHE A 1 105 ? -9.687 1.644 24.035 1.00 90.88 105 PHE A C 1
ATOM 847 O O . PHE A 1 105 ? -9.002 0.690 23.674 1.00 90.88 105 PHE A O 1
ATOM 854 N N . THR A 1 106 ? -10.075 1.773 25.299 1.00 89.44 106 THR A N 1
ATOM 855 C CA . THR A 1 106 ? -9.750 0.776 26.333 1.00 89.44 106 THR A CA 1
ATOM 856 C C . THR A 1 106 ? -10.739 -0.392 26.347 1.00 89.44 106 THR A C 1
ATOM 858 O O . THR A 1 106 ? -10.433 -1.455 26.868 1.00 89.44 106 THR A O 1
ATOM 861 N N . ARG A 1 107 ? -11.959 -0.213 25.820 1.00 88.50 107 ARG A N 1
ATOM 862 C CA . ARG A 1 107 ? -13.029 -1.223 25.870 1.00 88.50 107 ARG A CA 1
ATOM 863 C C . ARG A 1 107 ? -13.772 -1.308 24.543 1.00 88.50 107 ARG A C 1
ATOM 865 O O . ARG A 1 107 ? -14.114 -0.279 23.967 1.00 88.50 107 ARG A O 1
ATOM 872 N N . MET A 1 108 ? -14.111 -2.531 24.131 1.00 86.12 108 MET A N 1
ATOM 873 C CA . MET A 1 108 ? -14.844 -2.805 22.887 1.00 86.12 108 MET A CA 1
ATOM 874 C C . MET A 1 108 ? -16.211 -2.114 22.834 1.00 86.12 108 MET A C 1
ATOM 876 O O . MET A 1 108 ? -16.534 -1.488 21.833 1.00 86.12 108 MET A O 1
ATOM 880 N N . GLY A 1 109 ? -16.997 -2.170 23.916 1.00 88.12 109 GLY A N 1
ATOM 881 C CA . GLY A 1 109 ? -18.314 -1.517 23.957 1.00 88.12 109 GLY A CA 1
ATOM 882 C C . GLY A 1 109 ? -18.228 -0.012 23.687 1.00 88.12 109 GLY A C 1
ATOM 883 O O . GLY A 1 109 ? -18.889 0.487 22.786 1.00 88.12 109 GLY A O 1
ATOM 884 N N . ALA A 1 110 ? -17.316 0.679 24.379 1.00 88.19 110 ALA A N 1
ATOM 885 C CA . ALA A 1 110 ? -17.094 2.113 24.191 1.00 88.19 110 ALA A CA 1
ATOM 886 C C . ALA A 1 110 ? -16.614 2.457 22.770 1.00 88.19 110 ALA A C 1
ATOM 888 O O . ALA A 1 110 ? -17.035 3.470 22.215 1.00 88.19 110 ALA A O 1
ATOM 889 N N . ALA A 1 111 ? -15.771 1.607 22.172 1.00 89.94 111 ALA A N 1
ATOM 890 C CA . ALA A 1 111 ? -15.342 1.767 20.787 1.00 89.94 111 ALA A CA 1
ATOM 891 C C . ALA A 1 111 ? -16.529 1.664 19.823 1.00 89.94 111 ALA A C 1
ATOM 893 O O . ALA A 1 111 ? -16.745 2.554 19.007 1.00 89.94 111 ALA A O 1
ATOM 894 N N . LEU A 1 112 ? -17.330 0.602 19.939 1.00 90.06 112 LEU A N 1
ATOM 895 C CA . LEU A 1 112 ? -18.476 0.379 19.060 1.00 90.06 112 LEU A CA 1
ATOM 896 C C . LEU A 1 112 ? -19.536 1.474 19.209 1.00 90.06 112 LEU A C 1
ATOM 898 O O . LEU A 1 112 ? -20.081 1.918 18.202 1.00 90.06 112 LEU A O 1
ATOM 902 N N . ASP A 1 113 ? -19.808 1.936 20.428 1.00 92.31 113 ASP A N 1
ATOM 903 C CA . ASP A 1 113 ? -20.767 3.018 20.669 1.00 92.31 113 ASP A CA 1
ATOM 904 C C . ASP A 1 113 ? -20.291 4.331 20.040 1.00 92.31 113 ASP A C 1
ATOM 906 O O . ASP A 1 113 ? -21.062 5.002 19.351 1.00 92.31 113 ASP A O 1
ATOM 910 N N . TRP A 1 114 ? -19.002 4.659 20.184 1.00 90.12 114 TRP A N 1
ATOM 911 C CA . TRP A 1 114 ? -18.421 5.843 19.556 1.00 90.12 114 TRP A CA 1
ATOM 912 C C . TRP A 1 114 ? -18.449 5.753 18.023 1.00 90.12 114 TRP A C 1
ATOM 914 O O . TRP A 1 114 ? -18.913 6.689 17.372 1.00 90.12 114 TRP A O 1
ATOM 924 N N . LEU A 1 115 ? -18.029 4.616 17.447 1.00 89.56 115 LEU A N 1
ATOM 925 C CA . LEU A 1 115 ? -18.023 4.381 15.996 1.00 89.56 115 LEU A CA 1
ATOM 926 C C . LEU A 1 115 ? -19.438 4.467 15.404 1.00 89.56 115 LEU A C 1
ATOM 928 O O . LEU A 1 115 ? -19.635 5.040 14.335 1.00 89.56 115 LEU A O 1
ATOM 932 N N . ARG A 1 116 ? -20.447 3.933 16.102 1.00 87.69 116 ARG A N 1
ATOM 933 C CA . ARG A 1 116 ? -21.849 4.028 15.669 1.00 87.69 116 ARG A CA 1
ATOM 934 C C . ARG A 1 116 ? -22.412 5.443 15.774 1.00 87.69 116 ARG A C 1
ATOM 936 O O . ARG A 1 116 ? -23.294 5.781 14.989 1.00 87.69 116 ARG A O 1
ATOM 943 N N . ALA A 1 117 ? -21.935 6.249 16.718 1.00 88.06 117 ALA A N 1
ATOM 944 C CA . ALA A 1 117 ? -22.350 7.641 16.855 1.00 88.06 117 ALA A CA 1
ATOM 945 C C . ALA A 1 117 ? -21.681 8.563 15.817 1.00 88.06 117 ALA A C 1
ATOM 947 O O . ALA A 1 117 ? -22.309 9.520 15.377 1.00 88.06 117 ALA A O 1
ATOM 948 N N . HIS A 1 118 ? -20.457 8.248 15.376 1.00 85.81 118 HIS A N 1
ATOM 949 C CA . HIS A 1 118 ? -19.646 9.096 14.484 1.00 85.81 118 HIS A CA 1
ATOM 950 C C . HIS A 1 118 ? -19.478 8.505 13.077 1.00 85.81 118 HIS A C 1
ATOM 952 O O . HIS A 1 118 ? -18.478 8.749 12.409 1.00 85.81 118 HIS A O 1
ATOM 958 N N . LYS A 1 119 ? -20.454 7.725 12.595 1.00 81.00 119 LYS A N 1
ATOM 959 C CA . LYS A 1 119 ? -20.383 6.983 11.317 1.00 81.00 119 LYS A CA 1
ATOM 960 C C . LYS A 1 119 ? -19.974 7.832 10.111 1.00 81.00 119 LYS A C 1
ATOM 962 O O . LYS A 1 119 ? -19.301 7.331 9.219 1.00 81.00 119 LYS A O 1
ATOM 967 N N . THR A 1 120 ? -20.388 9.096 10.078 1.00 76.25 120 THR A N 1
ATOM 968 C CA . THR A 1 120 ? -20.098 10.045 8.992 1.00 76.25 120 THR A CA 1
ATOM 969 C C . THR A 1 120 ? -18.666 10.577 9.011 1.00 76.25 120 THR A C 1
ATOM 971 O O . THR A 1 120 ? -18.213 11.126 8.015 1.00 76.25 120 THR A O 1
ATOM 974 N N . GLU A 1 121 ? -17.960 10.425 10.131 1.00 72.06 121 GLU A N 1
ATOM 975 C CA . GLU A 1 121 ? -16.567 10.845 10.313 1.00 72.06 121 GLU A CA 1
ATOM 976 C C . GLU A 1 121 ? -15.580 9.688 10.087 1.00 72.06 121 GLU A C 1
ATOM 978 O O . GLU A 1 121 ? -14.366 9.895 10.063 1.00 72.06 121 GLU A O 1
ATOM 983 N N . LEU A 1 122 ? -16.085 8.460 9.916 1.00 75.94 122 LEU A N 1
ATOM 984 C CA . LEU A 1 122 ? -15.261 7.273 9.710 1.00 75.94 122 LEU A CA 1
ATOM 985 C C . LEU A 1 122 ? -14.802 7.182 8.255 1.00 75.94 122 LEU A C 1
ATOM 987 O O . LEU A 1 122 ? -15.612 7.129 7.330 1.00 75.94 122 LEU A O 1
ATOM 991 N N . ILE A 1 123 ? -13.487 7.102 8.070 1.00 77.50 123 ILE A N 1
ATOM 992 C CA . ILE A 1 123 ? -12.853 6.899 6.769 1.00 77.50 123 ILE A CA 1
ATOM 993 C C . ILE A 1 123 ? -12.473 5.418 6.659 1.00 77.50 123 ILE A C 1
ATOM 995 O O . ILE A 1 123 ? -11.957 4.817 7.604 1.00 77.50 123 ILE A O 1
ATOM 999 N N . VAL A 1 124 ? -12.729 4.803 5.503 1.00 77.19 124 VAL A N 1
ATOM 1000 C CA . VAL A 1 124 ? -12.264 3.433 5.232 1.00 77.19 124 VAL A CA 1
ATOM 1001 C C . VAL A 1 124 ? -10.743 3.378 5.352 1.00 77.19 124 VAL A C 1
ATOM 1003 O O . VAL A 1 124 ? -10.040 4.255 4.858 1.00 77.19 124 VAL A O 1
ATOM 1006 N N . GLY A 1 125 ? -10.236 2.352 6.032 1.00 73.62 125 GLY A N 1
ATOM 1007 C CA . GLY A 1 125 ? -8.816 2.214 6.351 1.00 73.62 125 GLY A CA 1
ATOM 1008 C C . GLY A 1 125 ? -8.403 2.830 7.692 1.00 73.62 125 GLY A C 1
ATOM 1009 O O . GLY A 1 125 ? -7.271 2.611 8.117 1.00 73.62 125 GLY A O 1
ATOM 1010 N N . THR A 1 126 ? -9.295 3.533 8.407 1.00 84.94 126 THR A N 1
ATOM 1011 C CA . THR A 1 126 ? -9.046 3.966 9.793 1.00 84.94 126 THR A CA 1
ATOM 1012 C C . THR A 1 126 ? -8.664 2.777 10.673 1.00 84.94 126 THR A C 1
ATOM 1014 O O . THR A 1 126 ? -9.379 1.773 10.735 1.00 84.94 126 THR A O 1
ATOM 1017 N N . VAL A 1 127 ? -7.538 2.916 11.380 1.00 87.44 127 VAL A N 1
ATOM 1018 C CA . VAL A 1 127 ? -7.053 1.922 12.340 1.00 87.44 127 VAL A CA 1
ATOM 1019 C C . VAL A 1 127 ? -7.669 2.222 13.702 1.00 87.44 127 VAL A C 1
ATOM 1021 O O . VAL A 1 127 ? -7.486 3.307 14.256 1.00 87.44 127 VAL A O 1
ATOM 1024 N N . VAL A 1 128 ? -8.374 1.247 14.263 1.00 89.31 128 VAL A N 1
ATOM 1025 C CA . VAL A 1 128 ? -8.968 1.321 15.597 1.00 89.31 128 VAL A CA 1
ATOM 1026 C C . VAL A 1 128 ? -8.221 0.360 16.515 1.00 89.31 128 VAL A C 1
ATOM 1028 O O . VAL A 1 128 ? -8.207 -0.841 16.275 1.00 89.31 128 VAL A O 1
ATOM 1031 N N . ILE A 1 129 ? -7.592 0.870 17.569 1.00 89.62 129 ILE A N 1
ATOM 1032 C CA . ILE A 1 129 ? -6.899 0.065 18.575 1.00 89.62 129 ILE A CA 1
ATOM 1033 C C . ILE A 1 129 ? -7.816 -0.086 19.786 1.00 89.62 129 ILE A C 1
ATOM 1035 O O . ILE A 1 129 ? -8.195 0.907 20.403 1.00 89.62 129 ILE A O 1
ATOM 1039 N N . ILE A 1 130 ? -8.164 -1.318 20.145 1.00 90.12 130 ILE A N 1
ATOM 1040 C CA . ILE A 1 130 ? -9.030 -1.629 21.284 1.00 90.12 130 ILE A CA 1
ATOM 1041 C C . ILE A 1 130 ? -8.278 -2.580 22.203 1.00 90.12 130 ILE A C 1
ATOM 1043 O O . ILE A 1 130 ? -8.019 -3.717 21.823 1.00 90.12 130 ILE A O 1
ATOM 1047 N N . ASP A 1 131 ? -7.923 -2.110 23.399 1.00 89.81 131 ASP A N 1
ATOM 1048 C CA . ASP A 1 131 ? -7.183 -2.905 24.395 1.00 89.81 131 ASP A CA 1
ATOM 1049 C C . ASP A 1 131 ? -5.897 -3.553 23.827 1.00 89.81 131 ASP A C 1
ATOM 1051 O O . ASP A 1 131 ? -5.593 -4.722 24.043 1.00 89.81 131 ASP A O 1
ATOM 1055 N N . GLY A 1 132 ? -5.159 -2.797 23.005 1.00 83.25 132 GLY A N 1
ATOM 1056 C CA . GLY A 1 132 ? -3.925 -3.259 22.357 1.00 83.25 132 GLY A CA 1
ATOM 1057 C C . GLY A 1 132 ? -4.121 -4.127 21.107 1.00 83.25 132 GLY A C 1
ATOM 1058 O O . GLY A 1 132 ? -3.140 -4.435 20.435 1.00 83.25 132 GLY A O 1
ATOM 1059 N N . LEU A 1 133 ? -5.359 -4.476 20.748 1.00 86.38 133 LEU A N 1
ATOM 1060 C CA . LEU A 1 133 ? -5.682 -5.175 19.503 1.00 86.38 133 LEU A CA 1
ATOM 1061 C C . LEU A 1 133 ? -6.015 -4.175 18.394 1.00 86.38 133 LEU A C 1
ATOM 1063 O O . LEU A 1 133 ? -6.777 -3.235 18.613 1.00 86.38 133 LEU A O 1
ATOM 1067 N N . ALA A 1 134 ? -5.469 -4.386 17.198 1.00 88.69 134 ALA A N 1
ATOM 1068 C CA . ALA A 1 134 ? -5.721 -3.534 16.044 1.00 88.69 134 ALA A CA 1
ATOM 1069 C C . ALA A 1 134 ? -6.898 -4.042 15.201 1.00 88.69 134 ALA A C 1
ATOM 1071 O O . ALA A 1 134 ? -7.025 -5.232 14.912 1.00 88.69 134 ALA A O 1
ATOM 1072 N N . PHE A 1 135 ? -7.730 -3.106 14.766 1.00 88.94 135 PHE A N 1
ATOM 1073 C CA . PHE A 1 135 ? -8.862 -3.319 13.880 1.00 88.94 135 PHE A CA 1
ATOM 1074 C C . PHE A 1 135 ? -8.835 -2.290 12.748 1.00 88.94 135 PHE A C 1
ATOM 1076 O O . PHE A 1 135 ? -8.288 -1.199 12.903 1.00 88.94 135 PHE A O 1
ATOM 1083 N N . LEU A 1 136 ? -9.447 -2.625 11.617 1.00 87.94 136 LEU A N 1
ATOM 1084 C CA . LEU A 1 136 ? -9.614 -1.745 10.465 1.00 87.94 136 LEU A CA 1
ATOM 1085 C C . LEU A 1 136 ? -11.093 -1.530 10.173 1.00 87.94 136 LEU A C 1
ATOM 1087 O O . LEU A 1 136 ? -11.899 -2.457 10.270 1.00 87.94 136 LEU A O 1
ATOM 1091 N N . ILE A 1 137 ? -11.428 -0.308 9.773 1.00 87.00 137 ILE A N 1
ATOM 1092 C CA . ILE A 1 137 ? -12.744 0.013 9.227 1.00 87.00 137 ILE A CA 1
ATOM 1093 C C . ILE A 1 137 ? -12.748 -0.305 7.731 1.00 87.00 137 ILE A C 1
ATOM 1095 O O . ILE A 1 137 ? -11.959 0.260 6.973 1.00 87.00 137 ILE A O 1
ATOM 1099 N N . VAL A 1 138 ? -13.640 -1.196 7.302 1.00 84.25 138 VAL A N 1
ATOM 1100 C CA . VAL A 1 138 ? -13.786 -1.632 5.903 1.00 84.25 138 VAL A CA 1
ATOM 1101 C C . VAL A 1 138 ? -15.249 -1.582 5.467 1.00 84.25 138 VAL A C 1
ATOM 1103 O O . VAL A 1 138 ? -16.148 -1.537 6.304 1.00 84.25 138 VAL A O 1
ATOM 1106 N N . ILE A 1 139 ? -15.501 -1.611 4.158 1.00 84.38 139 ILE A N 1
ATOM 1107 C CA . ILE A 1 139 ? -16.854 -1.753 3.606 1.00 84.38 139 ILE A CA 1
ATOM 1108 C C . ILE A 1 139 ? -17.056 -3.211 3.191 1.00 84.38 139 ILE A C 1
ATOM 1110 O O . ILE A 1 139 ? -16.265 -3.770 2.432 1.00 84.38 139 ILE A O 1
ATOM 1114 N N . GLY A 1 140 ? -18.101 -3.840 3.720 1.00 80.12 140 GLY A N 1
ATOM 1115 C CA . GLY A 1 140 ? -18.529 -5.181 3.340 1.00 80.12 140 GLY A CA 1
ATOM 1116 C C . GLY A 1 140 ? -19.230 -5.204 1.981 1.00 80.12 140 GLY A C 1
ATOM 1117 O O . GLY A 1 140 ? -19.664 -4.178 1.467 1.00 80.12 140 GLY A O 1
ATOM 1118 N N . ALA A 1 141 ? -19.410 -6.399 1.415 1.00 74.25 141 ALA A N 1
ATOM 1119 C CA . ALA A 1 141 ? -20.030 -6.583 0.096 1.00 74.25 141 ALA A CA 1
ATOM 1120 C C . ALA A 1 141 ? -21.460 -6.014 -0.020 1.00 74.25 141 ALA A C 1
ATOM 1122 O O . ALA A 1 141 ? -21.913 -5.704 -1.116 1.00 74.25 141 ALA A O 1
ATOM 1123 N N . THR A 1 142 ? -22.167 -5.861 1.102 1.00 78.00 142 THR A N 1
ATOM 1124 C CA . THR A 1 142 ? -23.511 -5.268 1.172 1.00 78.00 142 THR A CA 1
ATOM 1125 C C . THR A 1 142 ? -23.503 -3.741 1.276 1.00 78.00 142 THR A C 1
ATOM 1127 O O . THR A 1 142 ? -24.563 -3.143 1.401 1.00 78.00 142 THR A O 1
ATOM 1130 N N . GLY A 1 143 ? -22.329 -3.103 1.268 1.00 75.38 143 GLY A N 1
ATOM 1131 C CA . GLY A 1 143 ? -22.185 -1.678 1.564 1.00 75.38 143 GLY A CA 1
ATOM 1132 C C . GLY A 1 143 ? -22.158 -1.363 3.061 1.00 75.38 143 GLY A C 1
ATOM 1133 O O . GLY A 1 143 ? -22.062 -0.197 3.420 1.00 75.38 143 GLY A O 1
ATOM 1134 N N . ALA A 1 144 ? -22.201 -2.370 3.937 1.00 82.69 144 ALA A N 1
ATOM 1135 C CA . ALA A 1 144 ? -22.130 -2.179 5.381 1.00 82.69 144 ALA A CA 1
ATOM 1136 C C . ALA A 1 144 ? -20.723 -1.755 5.836 1.00 82.69 144 ALA A C 1
ATOM 1138 O O . ALA A 1 144 ? -19.722 -2.279 5.351 1.00 82.69 144 ALA A O 1
ATOM 1139 N N . LEU A 1 145 ? -20.634 -0.856 6.814 1.00 84.12 145 LEU A N 1
ATOM 1140 C CA . LEU A 1 145 ? -19.378 -0.492 7.463 1.00 84.12 145 LEU A CA 1
ATOM 1141 C C . LEU A 1 145 ? -19.036 -1.533 8.534 1.00 84.12 145 LEU A C 1
ATOM 1143 O O . LEU A 1 145 ? -19.813 -1.748 9.469 1.00 84.12 145 LEU A O 1
ATOM 1147 N N . LEU A 1 146 ? -17.876 -2.169 8.407 1.00 87.50 146 LEU A N 1
ATOM 1148 C CA . LEU A 1 146 ? -17.421 -3.264 9.257 1.00 87.50 146 LEU A CA 1
ATOM 1149 C C . LEU A 1 146 ? -16.141 -2.885 10.000 1.00 87.50 146 LEU A C 1
ATOM 1151 O O . LEU A 1 146 ? -15.254 -2.242 9.446 1.00 87.50 146 LEU A O 1
ATOM 1155 N N . LEU A 1 147 ? -16.024 -3.352 11.238 1.00 89.06 147 LEU A N 1
ATOM 1156 C CA . LEU A 1 147 ? -14.784 -3.379 11.998 1.00 89.06 147 LEU A CA 1
ATOM 1157 C C . LEU A 1 147 ? -14.204 -4.792 11.916 1.00 89.06 147 LEU A C 1
ATOM 1159 O O . LEU A 1 147 ? -14.796 -5.736 12.447 1.00 89.06 147 LEU A O 1
ATOM 1163 N N . VAL A 1 148 ? -13.065 -4.940 11.244 1.00 89.12 148 VAL A N 1
ATOM 1164 C CA . VAL A 1 148 ? -12.394 -6.233 11.057 1.00 89.12 148 VAL A CA 1
ATOM 1165 C C . VAL A 1 148 ? -11.067 -6.279 11.813 1.00 89.12 148 VAL A C 1
ATOM 1167 O O . VAL A 1 148 ? -10.385 -5.259 11.894 1.00 89.12 148 VAL A O 1
ATOM 1170 N N . PRO A 1 149 ? -10.667 -7.433 12.366 1.00 87.19 149 PRO A N 1
ATOM 1171 C CA . PRO A 1 149 ? -9.363 -7.583 13.011 1.00 87.19 149 PRO A CA 1
ATOM 1172 C C . PRO A 1 149 ? -8.224 -7.392 12.005 1.00 87.19 149 PRO A C 1
ATOM 1174 O O . PRO A 1 149 ? -8.276 -7.942 10.904 1.00 87.19 149 PRO A O 1
ATOM 1177 N N . ALA A 1 150 ? -7.190 -6.647 12.391 1.00 83.25 150 ALA A N 1
ATOM 1178 C CA . ALA A 1 150 ? -6.016 -6.391 11.567 1.00 83.25 150 ALA A CA 1
ATOM 1179 C C . ALA A 1 150 ? -4.778 -7.063 12.170 1.00 83.25 150 ALA A C 1
ATOM 1181 O O . ALA A 1 150 ? -4.528 -6.964 13.371 1.00 83.25 150 ALA A O 1
ATOM 1182 N N . ALA A 1 151 ? -3.997 -7.738 11.327 1.00 68.75 151 ALA A N 1
ATOM 1183 C CA . ALA A 1 151 ? -2.647 -8.159 11.678 1.00 68.75 151 ALA A CA 1
ATOM 1184 C C . ALA A 1 151 ? -1.693 -7.019 11.295 1.00 68.75 151 ALA A C 1
ATOM 1186 O O . ALA A 1 151 ? -1.538 -6.734 10.108 1.00 68.75 151 ALA A O 1
ATOM 1187 N N . LEU A 1 152 ? -1.132 -6.344 12.300 1.00 57.75 152 LEU A N 1
ATOM 1188 C CA . LEU A 1 152 ? -0.060 -5.353 12.158 1.00 57.75 152 LEU A CA 1
ATOM 1189 C C . LEU A 1 152 ? 1.271 -5.959 12.599 1.00 57.75 152 LEU A C 1
ATOM 1191 O O . LEU A 1 152 ? 1.243 -6.795 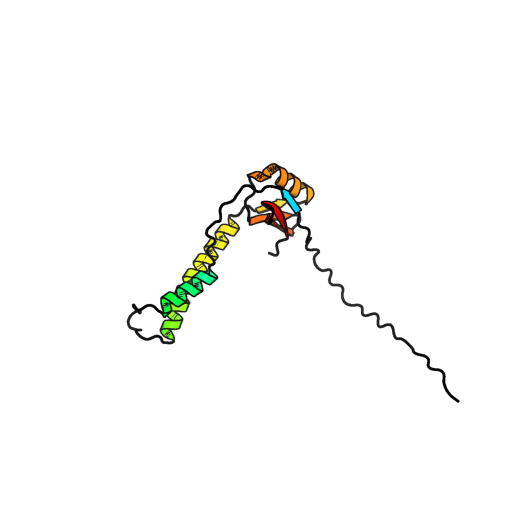13.533 1.00 57.75 152 LEU A O 1
#

Organism: NCBI:txid83460

Foldseek 3Di:
DDDDDDDDDPPPPPPDPPPPDPPLPQDKDFLFLAADDDPDDPPDDLVVQLVVQLVCQLPDCDDDPPCNDSDPVSSVVSNVVSVVVSVVSVVVVVVVLVVQAEAEEAAPVVVSVVCNVPRVVDDFQHWYHYNNWIWTFHQDPSNTTMTGGDDD

Radius of gyration: 27.43 Å; chains: 1; bounding box: 53×86×55 Å

Secondary structure (DSSP, 8-state):
----------------------------EEEESS-----------HHHHHHHHHHHHHH-SSPPTT--S--HHHHHHHHHHHHHHHHHHHHHHHHHHHHSPEEEESSHHHHHHHHHHSGGGPPTT-EEEETTEEEEEEE-TTS-EEEEE---